Protein AF-A0ABC8RNM1-F1 (afdb_monomer_lite)

Structure (mmCIF, N/CA/C/O backbone):
data_AF-A0ABC8RNM1-F1
#
_entry.id   AF-A0ABC8RNM1-F1
#
loop_
_atom_site.group_PDB
_atom_site.id
_atom_site.type_symbol
_atom_site.label_atom_id
_atom_site.label_alt_id
_atom_site.label_comp_id
_atom_site.label_asym_id
_atom_site.label_entity_id
_atom_site.label_seq_id
_atom_site.pdbx_PDB_ins_code
_atom_site.Cartn_x
_atom_site.Cartn_y
_atom_site.Cartn_z
_atom_site.occupancy
_atom_site.B_iso_or_equiv
_atom_site.auth_seq_id
_atom_site.auth_comp_id
_atom_site.auth_asym_id
_atom_site.auth_atom_id
_atom_site.pdbx_PDB_model_num
ATOM 1 N N . MET A 1 1 ? -3.253 10.719 -16.626 1.00 86.12 1 MET A N 1
ATOM 2 C CA . MET A 1 1 ? -3.575 9.474 -17.364 1.00 86.12 1 MET A CA 1
ATOM 3 C C . MET A 1 1 ? -3.184 8.167 -16.646 1.00 86.12 1 MET A C 1
ATOM 5 O O . MET A 1 1 ? -3.609 7.117 -17.105 1.00 86.12 1 MET A O 1
ATOM 9 N N . ALA A 1 2 ? -2.456 8.175 -15.516 1.00 91.56 2 ALA A N 1
ATOM 10 C CA . ALA A 1 2 ? -2.060 6.941 -14.808 1.00 91.56 2 ALA A CA 1
ATOM 11 C C . ALA A 1 2 ? -3.190 6.271 -13.995 1.00 91.56 2 ALA A C 1
ATOM 13 O O . ALA A 1 2 ? -3.348 5.057 -14.052 1.00 91.56 2 ALA A O 1
ATOM 14 N N . CYS A 1 3 ? -4.014 7.055 -13.288 1.00 94.94 3 CYS A N 1
ATOM 15 C CA . CYS A 1 3 ? -5.125 6.539 -12.474 1.00 94.94 3 CYS A CA 1
ATOM 16 C C . CYS A 1 3 ? -6.046 5.544 -13.222 1.00 94.94 3 CYS A C 1
ATOM 18 O O . CYS A 1 3 ? -6.176 4.418 -12.745 1.00 94.94 3 CYS A O 1
ATOM 20 N N . PRO A 1 4 ? -6.600 5.858 -14.416 1.00 97.00 4 PRO A N 1
ATOM 21 C CA . PRO A 1 4 ? -7.469 4.913 -15.124 1.00 97.00 4 PRO A CA 1
ATOM 22 C C . PRO A 1 4 ? -6.753 3.634 -15.587 1.00 97.00 4 PRO A C 1
ATOM 24 O O . PRO A 1 4 ? -7.393 2.588 -15.664 1.00 97.00 4 PRO A O 1
ATOM 27 N N . HIS A 1 5 ? -5.437 3.674 -15.843 1.00 95.88 5 HIS A N 1
ATOM 28 C CA . HIS A 1 5 ? -4.665 2.463 -16.153 1.00 95.88 5 HIS A CA 1
ATOM 29 C C . HIS A 1 5 ? -4.607 1.532 -14.940 1.00 95.88 5 HIS A C 1
ATOM 31 O O . HIS A 1 5 ? -4.911 0.346 -15.055 1.00 95.88 5 HIS A O 1
ATOM 37 N N . ILE A 1 6 ? -4.287 2.077 -13.763 1.00 96.81 6 ILE A N 1
ATOM 38 C CA . ILE A 1 6 ? -4.266 1.301 -12.519 1.00 96.81 6 ILE A CA 1
ATOM 39 C C . ILE A 1 6 ? -5.663 0.770 -12.190 1.00 96.81 6 ILE A C 1
ATOM 41 O O . ILE A 1 6 ? -5.790 -0.396 -11.832 1.00 96.81 6 ILE A O 1
ATOM 45 N N . SER A 1 7 ? -6.723 1.564 -12.378 1.00 97.12 7 SER A N 1
ATOM 46 C CA . SER A 1 7 ? -8.100 1.093 -12.177 1.00 97.12 7 SER A CA 1
ATOM 47 C C . SER A 1 7 ? -8.458 -0.090 -13.084 1.00 97.12 7 SER A C 1
ATOM 49 O O . SER A 1 7 ? -9.073 -1.043 -12.612 1.00 97.12 7 SER A O 1
ATOM 51 N N . GLY A 1 8 ? -8.039 -0.069 -14.354 1.00 97.00 8 GLY A N 1
ATOM 52 C CA . GLY A 1 8 ? -8.238 -1.195 -15.273 1.00 97.00 8 GLY A CA 1
ATOM 53 C C . GLY A 1 8 ? -7.498 -2.460 -14.829 1.00 97.00 8 GLY A C 1
ATOM 54 O O . GLY A 1 8 ? -8.077 -3.545 -14.823 1.00 97.00 8 GLY A O 1
ATOM 55 N N . ILE A 1 9 ? -6.247 -2.320 -14.383 1.00 97.06 9 ILE A N 1
ATOM 56 C CA . ILE A 1 9 ? -5.452 -3.446 -13.867 1.00 97.06 9 ILE A CA 1
ATOM 57 C C . ILE A 1 9 ? -6.082 -4.014 -12.588 1.00 97.06 9 ILE A C 1
ATOM 59 O O . ILE A 1 9 ? -6.217 -5.227 -12.458 1.00 97.06 9 ILE A O 1
ATOM 63 N N . VAL A 1 10 ? -6.521 -3.155 -11.664 1.00 97.38 10 VAL A N 1
ATOM 64 C CA . VAL A 1 10 ? -7.214 -3.566 -10.431 1.00 97.38 10 VAL A CA 1
ATOM 65 C C . VAL A 1 10 ? -8.489 -4.344 -10.752 1.00 97.38 10 VAL A C 1
ATOM 67 O O . VAL A 1 10 ? -8.737 -5.380 -10.137 1.00 97.38 10 VAL A O 1
ATOM 70 N N . ALA A 1 11 ? -9.282 -3.881 -11.722 1.00 97.50 11 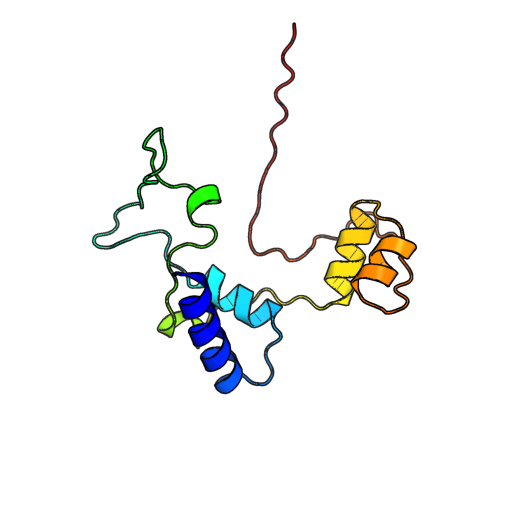ALA A N 1
ATOM 71 C CA . ALA A 1 11 ? -10.490 -4.582 -12.147 1.00 97.50 11 ALA A CA 1
ATOM 72 C C . ALA A 1 11 ? -10.171 -5.987 -12.688 1.00 97.50 11 ALA A C 1
ATOM 74 O O . ALA A 1 11 ? -10.849 -6.949 -12.328 1.00 97.50 11 ALA A O 1
ATOM 75 N N . LEU A 1 12 ? -9.106 -6.122 -13.485 1.00 96.88 12 LEU A N 1
ATOM 76 C CA . LEU A 1 12 ? -8.658 -7.415 -14.002 1.00 96.88 12 LEU A CA 1
ATOM 77 C C . LEU A 1 12 ? -8.164 -8.344 -12.883 1.00 96.88 12 LEU A C 1
ATOM 79 O O . LEU A 1 12 ? -8.575 -9.500 -12.819 1.00 96.88 12 LEU A O 1
ATOM 83 N N . LEU A 1 13 ? -7.335 -7.838 -11.966 1.00 96.75 13 LEU A N 1
ATOM 84 C CA . LEU A 1 13 ? -6.849 -8.617 -10.824 1.00 96.75 13 LEU A CA 1
ATOM 85 C C . LEU A 1 13 ? -7.999 -9.085 -9.931 1.00 96.75 13 LEU A C 1
ATOM 87 O O . LEU A 1 13 ? -7.996 -10.230 -9.492 1.00 96.75 13 LEU A O 1
ATOM 91 N N . LYS A 1 14 ? -9.016 -8.245 -9.709 1.00 97.25 14 LYS A N 1
ATOM 92 C CA . LYS A 1 14 ? -10.207 -8.627 -8.940 1.00 97.25 14 LYS A CA 1
ATOM 93 C C . LYS A 1 14 ? -11.050 -9.690 -9.650 1.00 97.25 14 LYS A C 1
ATOM 95 O O . LYS A 1 14 ? -11.663 -10.511 -8.974 1.00 97.25 14 LYS A O 1
ATOM 100 N N . ALA A 1 15 ? -11.078 -9.692 -10.984 1.00 96.94 15 ALA A N 1
ATOM 101 C CA . ALA A 1 15 ? -11.750 -10.732 -11.760 1.00 96.94 15 ALA A CA 1
ATOM 102 C C . ALA A 1 15 ? -11.015 -12.083 -11.678 1.00 96.94 15 ALA A C 1
ATOM 104 O O . ALA A 1 15 ? -11.665 -13.120 -11.583 1.00 96.94 15 ALA A O 1
ATOM 105 N N . ILE A 1 16 ? -9.677 -12.068 -11.677 1.00 96.50 16 ILE A N 1
ATOM 106 C CA . ILE A 1 16 ? -8.842 -13.276 -11.555 1.00 96.50 16 ILE A CA 1
ATOM 107 C C . ILE A 1 16 ? -8.828 -13.805 -10.112 1.00 96.50 16 ILE A C 1
ATOM 109 O O . ILE A 1 16 ? -8.906 -15.013 -9.902 1.00 96.50 16 ILE A O 1
ATOM 113 N N . HIS A 1 17 ? -8.795 -12.909 -9.119 1.00 95.69 17 HIS A N 1
ATOM 114 C CA . HIS A 1 17 ? -8.786 -13.231 -7.688 1.00 95.69 17 HIS A CA 1
ATOM 115 C C . HIS A 1 17 ? -9.995 -12.631 -6.953 1.00 95.69 17 HIS A C 1
ATOM 117 O O . HIS A 1 17 ? -9.854 -11.663 -6.195 1.00 95.69 17 HIS A O 1
ATOM 123 N N . PRO A 1 18 ? -11.207 -13.204 -7.104 1.00 96.00 18 PRO A N 1
ATOM 124 C CA . PRO A 1 18 ? -12.420 -12.652 -6.497 1.00 96.00 18 PRO A CA 1
ATOM 125 C C . PRO A 1 18 ? -12.356 -12.555 -4.969 1.00 96.00 18 PRO A C 1
ATOM 127 O O . PRO A 1 18 ? -12.941 -11.640 -4.386 1.00 96.00 18 PRO A O 1
ATOM 130 N N . GLY A 1 19 ? -11.622 -13.464 -4.321 1.00 94.69 19 GLY A N 1
ATOM 131 C CA . GLY A 1 19 ? -11.479 -13.525 -2.865 1.00 94.69 19 GLY A CA 1
ATOM 132 C C . GLY A 1 19 ? -10.514 -12.501 -2.261 1.00 94.69 19 GLY A C 1
ATOM 133 O O . GLY A 1 19 ? -10.545 -12.302 -1.052 1.00 94.69 19 GLY A O 1
ATOM 134 N N . TRP A 1 20 ? -9.674 -11.831 -3.059 1.00 94.62 20 TRP A N 1
ATOM 135 C CA . TRP A 1 20 ? -8.711 -10.867 -2.518 1.00 94.62 20 TRP A CA 1
ATOM 136 C C . TRP A 1 20 ? -9.396 -9.604 -2.003 1.00 94.62 20 TRP A C 1
ATOM 138 O O . TRP A 1 20 ? -10.284 -9.045 -2.658 1.00 94.62 20 TRP A O 1
ATOM 148 N N . SER A 1 21 ? -8.950 -9.109 -0.851 1.00 93.94 21 SER A N 1
ATOM 149 C CA . SER A 1 21 ? -9.334 -7.784 -0.372 1.00 93.94 21 SER A CA 1
ATOM 150 C C . SER A 1 21 ? -8.761 -6.685 -1.293 1.00 93.94 21 SER A C 1
ATOM 152 O O . SER A 1 21 ? -7.863 -6.915 -2.110 1.00 93.94 21 SER A O 1
ATOM 154 N N . LEU A 1 22 ? -9.259 -5.452 -1.162 1.00 92.38 22 LEU A N 1
ATOM 155 C CA . LEU A 1 22 ? -8.672 -4.309 -1.873 1.00 92.38 22 LEU A CA 1
ATOM 156 C C . LEU A 1 22 ? -7.236 -4.020 -1.405 1.00 92.38 22 LEU A C 1
ATOM 158 O O . LEU A 1 22 ? -6.395 -3.625 -2.214 1.00 92.38 22 LEU A O 1
ATOM 162 N N . SER A 1 23 ? -6.948 -4.252 -0.122 1.00 92.50 23 SER A N 1
ATOM 163 C CA . SER A 1 23 ? -5.609 -4.125 0.458 1.00 92.50 23 SER A CA 1
ATOM 164 C C . SER A 1 23 ? -4.657 -5.163 -0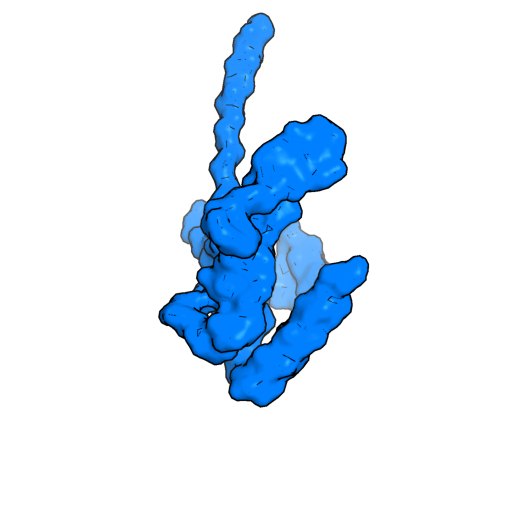.133 1.00 92.50 23 SER A C 1
ATOM 166 O O . SER A 1 23 ? -3.538 -4.815 -0.503 1.00 92.50 23 SER A O 1
ATOM 168 N N . ALA A 1 24 ? -5.129 -6.397 -0.333 1.00 93.75 24 ALA A N 1
ATOM 169 C CA . ALA A 1 24 ? -4.368 -7.466 -0.965 1.00 93.75 24 ALA A CA 1
ATOM 170 C C . ALA A 1 24 ? -4.004 -7.139 -2.422 1.00 93.75 24 ALA A C 1
ATOM 172 O O . ALA A 1 24 ? -2.847 -7.267 -2.816 1.00 93.75 24 ALA A O 1
ATOM 173 N N . ILE A 1 25 ? -4.957 -6.628 -3.212 1.00 95.44 25 ILE A N 1
ATOM 174 C CA . ILE A 1 25 ? -4.685 -6.197 -4.595 1.00 95.44 25 ILE A CA 1
ATOM 175 C C . ILE A 1 25 ? -3.686 -5.038 -4.617 1.00 95.44 25 ILE A C 1
ATOM 177 O O . ILE A 1 25 ? -2.740 -5.046 -5.404 1.00 95.44 25 ILE A O 1
ATOM 181 N N . LYS A 1 26 ? -3.867 -4.044 -3.737 1.00 93.69 26 LYS A N 1
ATOM 182 C CA . LYS A 1 26 ? -2.914 -2.937 -3.597 1.00 93.69 26 LYS A CA 1
ATOM 183 C C . LYS A 1 26 ? -1.521 -3.457 -3.246 1.00 93.69 26 LYS A C 1
ATOM 185 O O . LYS A 1 26 ? -0.545 -2.989 -3.822 1.00 93.69 26 LYS A O 1
ATOM 190 N N . SER A 1 27 ? -1.433 -4.413 -2.326 1.00 94.19 27 SER A N 1
ATOM 191 C CA . SER A 1 27 ? -0.172 -5.042 -1.956 1.00 94.19 27 SER A CA 1
ATOM 192 C C . SER A 1 27 ? 0.485 -5.716 -3.142 1.00 94.19 27 SER A C 1
ATOM 194 O O . SER A 1 27 ? 1.646 -5.425 -3.392 1.00 94.19 27 SER A O 1
ATOM 196 N N . ALA A 1 28 ? -0.239 -6.569 -3.868 1.00 95.19 28 ALA A N 1
ATOM 197 C CA . ALA A 1 28 ? 0.296 -7.272 -5.027 1.00 95.19 28 ALA A CA 1
ATOM 198 C C . ALA A 1 28 ? 0.883 -6.283 -6.043 1.00 95.19 28 ALA A C 1
ATOM 200 O O . ALA A 1 28 ? 2.017 -6.438 -6.471 1.00 95.19 28 ALA A O 1
ATOM 201 N N . LEU A 1 29 ? 0.154 -5.205 -6.349 1.00 94.94 29 LEU A N 1
ATOM 202 C CA . LEU A 1 29 ? 0.615 -4.172 -7.277 1.00 94.94 29 LEU A CA 1
ATOM 203 C C . LEU A 1 29 ? 1.885 -3.453 -6.812 1.00 94.94 29 LEU A C 1
ATOM 205 O O . LEU A 1 29 ? 2.720 -3.111 -7.642 1.00 94.94 29 LEU A O 1
ATOM 209 N N . VAL A 1 30 ? 2.014 -3.180 -5.512 1.00 93.31 30 VAL A N 1
ATOM 210 C CA . VAL A 1 30 ? 3.155 -2.440 -4.954 1.00 93.31 30 VAL A CA 1
ATOM 211 C C . VAL A 1 30 ? 4.381 -3.337 -4.789 1.00 93.31 30 VAL A C 1
ATOM 213 O O . VAL A 1 30 ? 5.482 -2.892 -5.092 1.00 93.31 30 VAL A O 1
ATOM 216 N N . THR A 1 31 ? 4.2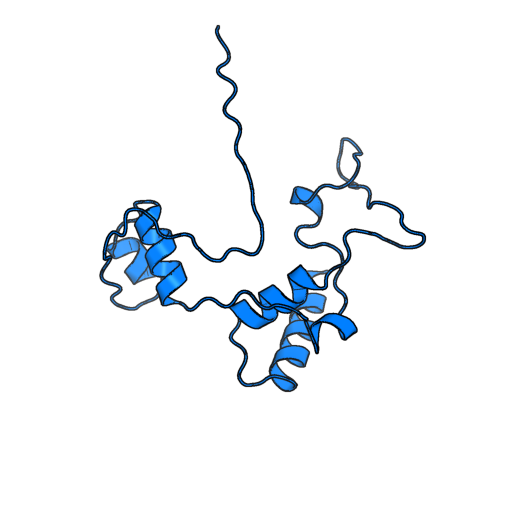21 -4.585 -4.339 1.00 92.31 31 THR A N 1
ATOM 217 C CA . THR A 1 31 ? 5.351 -5.501 -4.102 1.00 92.31 31 THR A CA 1
ATOM 218 C C . THR A 1 31 ? 5.939 -6.058 -5.392 1.00 92.31 31 THR A C 1
ATOM 220 O O . THR A 1 31 ? 7.125 -6.380 -5.424 1.00 92.31 31 THR A O 1
ATOM 223 N N . THR A 1 32 ? 5.149 -6.138 -6.468 1.00 93.31 32 THR A N 1
ATOM 224 C CA . THR A 1 32 ? 5.631 -6.585 -7.783 1.00 93.31 32 THR A CA 1
ATOM 225 C C . THR A 1 32 ? 6.030 -5.443 -8.713 1.00 93.31 32 THR A C 1
ATOM 227 O O . THR A 1 32 ? 6.508 -5.703 -9.820 1.00 93.31 32 THR A O 1
ATOM 230 N N . ALA A 1 33 ? 5.834 -4.189 -8.299 1.00 91.81 33 ALA A N 1
ATOM 231 C CA . ALA A 1 33 ? 6.246 -3.029 -9.075 1.00 91.81 33 ALA A CA 1
ATOM 232 C C . ALA A 1 33 ? 7.777 -2.932 -9.181 1.00 91.81 33 ALA A C 1
ATOM 234 O O . ALA A 1 33 ? 8.530 -3.319 -8.287 1.00 91.81 33 ALA A O 1
ATOM 235 N N . SER A 1 34 ? 8.250 -2.394 -10.303 1.00 88.31 34 SER A N 1
ATOM 236 C CA . SER A 1 34 ? 9.672 -2.193 -10.565 1.00 88.31 34 SER A CA 1
ATOM 237 C C . SER A 1 34 ? 10.083 -0.761 -10.247 1.00 88.31 34 SER A C 1
ATOM 239 O O . SER A 1 34 ? 9.590 0.188 -10.857 1.00 88.31 34 SER A O 1
ATOM 241 N N . ALA A 1 35 ? 11.065 -0.591 -9.363 1.00 81.38 35 ALA A N 1
ATOM 242 C CA . ALA A 1 35 ? 11.724 0.699 -9.146 1.00 81.38 35 ALA A CA 1
ATOM 243 C C . ALA A 1 35 ? 12.678 1.090 -10.297 1.00 81.38 35 ALA A C 1
ATOM 245 O O . ALA A 1 35 ? 13.237 2.189 -10.301 1.00 81.38 35 ALA A O 1
ATOM 246 N N . LYS A 1 36 ? 12.894 0.188 -11.264 1.00 78.50 36 LYS A N 1
ATOM 247 C CA . LYS A 1 36 ? 13.825 0.373 -12.380 1.00 78.50 36 LYS A CA 1
ATOM 248 C C . LYS A 1 36 ? 13.100 0.386 -13.717 1.00 78.50 36 LYS A C 1
ATOM 250 O O . LYS A 1 36 ? 12.135 -0.353 -13.925 1.00 78.50 36 LYS A O 1
ATOM 255 N N . TYR A 1 37 ? 13.605 1.216 -14.618 1.00 66.56 37 TYR A N 1
ATOM 256 C CA . TYR A 1 37 ? 13.083 1.416 -15.960 1.00 66.56 37 TYR A CA 1
ATOM 257 C C . TYR A 1 37 ? 14.140 1.021 -17.001 1.00 66.56 37 TYR A C 1
ATOM 259 O O . TYR A 1 37 ? 15.289 1.452 -16.913 1.00 66.56 37 TYR A O 1
ATOM 267 N N . GLY A 1 38 ? 13.771 0.207 -17.997 1.00 65.19 38 GLY A N 1
ATOM 268 C CA . GLY A 1 38 ? 14.703 -0.237 -19.046 1.00 65.19 38 GLY A CA 1
ATOM 269 C C . GLY A 1 38 ? 15.934 -0.965 -18.487 1.00 65.19 38 GLY A C 1
ATOM 270 O O . GLY A 1 38 ? 15.809 -1.638 -17.472 1.00 65.19 38 GLY A O 1
ATOM 271 N N . TYR A 1 39 ? 17.096 -0.833 -19.146 1.00 69.44 39 TYR A N 1
ATOM 272 C CA . TYR A 1 39 ? 18.421 -1.400 -18.805 1.00 69.44 39 TYR A CA 1
ATOM 273 C C . TYR A 1 39 ? 18.930 -1.047 -17.385 1.00 69.44 39 TYR A C 1
ATOM 275 O O . TYR A 1 39 ? 19.972 -0.417 -17.223 1.00 69.44 39 TYR A O 1
ATOM 283 N N . ASP A 1 40 ? 18.191 -1.434 -16.350 1.00 68.94 40 ASP A N 1
ATOM 284 C CA . ASP A 1 40 ? 18.500 -1.225 -14.937 1.00 68.94 40 ASP A CA 1
ATOM 285 C C . ASP A 1 40 ? 18.616 0.255 -14.510 1.00 68.94 40 ASP A C 1
ATOM 287 O O . ASP A 1 40 ? 19.185 0.574 -13.464 1.00 68.94 40 ASP A O 1
ATOM 291 N N . GLN A 1 41 ? 18.061 1.184 -15.298 1.00 75.94 41 GLN A N 1
ATOM 292 C CA . GLN A 1 41 ? 18.179 2.614 -15.026 1.00 75.94 41 GLN A CA 1
ATOM 293 C C . GLN A 1 41 ? 17.182 3.053 -13.952 1.00 75.94 41 GLN A C 1
ATOM 295 O O . GLN A 1 41 ? 16.034 2.606 -13.893 1.00 75.94 41 GLN A O 1
ATOM 300 N N . CYS A 1 42 ? 17.633 3.952 -13.080 1.00 78.25 42 CYS A N 1
ATOM 301 C CA . CYS A 1 42 ? 16.757 4.583 -12.102 1.00 78.25 42 CYS A CA 1
ATOM 302 C C . CYS A 1 42 ? 15.892 5.636 -12.794 1.00 78.25 42 CYS A C 1
ATOM 304 O O . CYS A 1 42 ? 16.397 6.391 -13.622 1.00 78.25 42 CYS A O 1
ATOM 306 N N . ALA A 1 43 ? 14.617 5.713 -12.417 1.00 82.50 43 ALA A N 1
ATOM 307 C CA . ALA A 1 43 ? 13.741 6.772 -12.896 1.00 82.50 43 ALA A CA 1
ATOM 308 C C . ALA A 1 43 ? 14.265 8.160 -12.477 1.00 82.50 43 ALA A C 1
ATOM 310 O O . ALA A 1 43 ? 14.888 8.317 -11.421 1.00 82.50 43 ALA A O 1
ATOM 311 N N . THR A 1 44 ? 13.982 9.163 -13.301 1.00 86.38 44 THR A N 1
ATOM 312 C CA . THR A 1 44 ? 14.268 10.576 -13.030 1.00 86.38 44 THR A CA 1
ATOM 313 C C . THR A 1 44 ? 12.949 11.287 -12.769 1.00 86.38 44 THR A C 1
ATOM 315 O O . THR A 1 44 ? 11.951 11.019 -13.436 1.00 86.38 44 THR A O 1
ATOM 318 N N . ALA A 1 45 ? 12.923 12.164 -11.769 1.00 86.81 45 ALA A N 1
ATOM 319 C CA . ALA A 1 45 ? 11.787 13.034 -11.536 1.00 86.81 45 ALA A CA 1
ATOM 320 C C . ALA A 1 45 ? 11.885 14.233 -12.488 1.00 86.81 45 ALA A C 1
ATOM 322 O O . ALA A 1 45 ? 12.836 15.010 -12.415 1.00 86.81 45 ALA A O 1
ATOM 323 N N . GLU A 1 46 ? 10.874 14.395 -13.340 1.00 85.75 46 GLU A N 1
ATOM 324 C CA . GLU A 1 46 ? 10.730 15.519 -14.286 1.00 85.75 46 GLU A CA 1
ATOM 325 C C . GLU A 1 46 ? 10.302 16.835 -13.596 1.00 85.75 46 GLU A C 1
ATOM 327 O O . GLU A 1 46 ? 9.986 17.831 -14.244 1.00 85.75 46 GLU A O 1
ATOM 332 N N . GLY A 1 47 ? 10.233 16.845 -12.260 1.00 79.75 47 GLY A N 1
ATOM 333 C CA . GLY A 1 47 ? 9.971 18.049 -11.477 1.00 79.75 47 GLY A CA 1
ATOM 334 C C . GLY A 1 47 ? 11.179 18.990 -11.444 1.00 79.75 47 GLY A C 1
ATOM 335 O O . GLY A 1 47 ? 12.305 18.593 -11.724 1.00 79.75 47 GLY A O 1
ATOM 336 N N . ALA A 1 48 ? 10.954 20.246 -11.053 1.00 81.44 48 ALA A N 1
ATOM 337 C CA . ALA A 1 48 ? 12.031 21.194 -10.780 1.00 81.44 48 ALA A CA 1
ATOM 338 C C . ALA A 1 48 ? 12.340 21.217 -9.268 1.00 81.44 48 ALA A C 1
ATOM 340 O O . ALA A 1 48 ? 11.434 21.508 -8.484 1.00 81.44 48 ALA A O 1
ATOM 341 N N . PRO A 1 49 ? 13.587 20.967 -8.828 1.00 84.50 49 PRO A N 1
ATOM 342 C CA . PRO A 1 49 ? 14.765 20.606 -9.620 1.00 84.50 49 PRO A CA 1
ATOM 343 C C . PRO A 1 49 ? 14.731 19.149 -10.101 1.00 84.50 49 PRO A C 1
ATOM 345 O O . PRO A 1 49 ? 14.243 18.270 -9.388 1.00 84.50 49 PRO A O 1
ATOM 348 N N . HIS A 1 50 ? 15.326 18.894 -11.271 1.00 83.94 50 HIS A N 1
ATOM 349 C CA . HIS A 1 50 ? 15.514 17.530 -11.759 1.00 83.94 50 HIS A CA 1
ATOM 350 C C . HIS A 1 50 ? 16.344 16.747 -10.745 1.00 83.94 50 HIS A C 1
ATOM 352 O O . HIS A 1 50 ? 17.457 17.145 -10.386 1.00 83.94 50 HIS A O 1
ATOM 358 N N . LYS A 1 51 ? 15.797 15.624 -10.285 1.00 89.00 51 LYS A N 1
ATOM 359 C CA . LYS A 1 51 ? 16.457 14.731 -9.335 1.00 89.00 51 LYS A CA 1
ATOM 360 C C . LYS A 1 51 ? 16.265 13.285 -9.745 1.00 89.00 51 LYS A C 1
ATOM 362 O O . LYS A 1 51 ? 15.329 12.942 -10.465 1.00 89.00 51 LYS A O 1
ATOM 367 N N . LYS A 1 52 ? 17.139 12.418 -9.241 1.00 88.62 52 LYS A N 1
ATOM 368 C CA 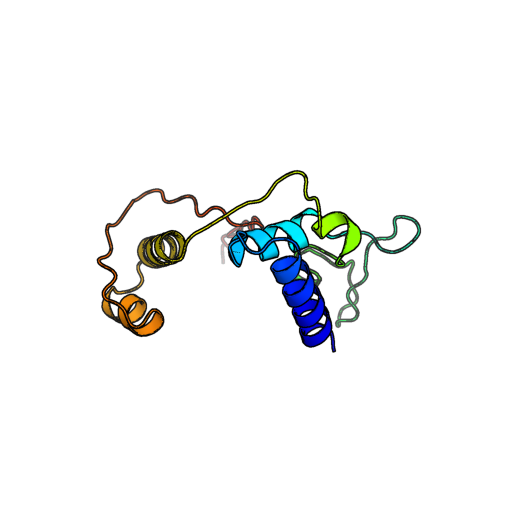. LYS A 1 52 ? 16.878 10.979 -9.253 1.00 88.62 52 LYS A CA 1
ATOM 369 C C . LYS A 1 52 ? 15.560 10.735 -8.520 1.00 88.62 52 LYS A C 1
ATOM 371 O O . LYS A 1 52 ? 15.399 11.232 -7.406 1.00 88.62 52 LYS A O 1
ATOM 376 N N . ALA A 1 53 ? 14.649 10.001 -9.150 1.00 89.00 53 ALA A N 1
ATOM 377 C CA . ALA A 1 53 ? 13.359 9.740 -8.549 1.00 89.00 53 ALA A CA 1
ATOM 378 C C . ALA A 1 53 ? 13.535 8.883 -7.291 1.00 89.00 53 ALA A C 1
ATOM 380 O O . ALA A 1 53 ? 14.330 7.935 -7.262 1.00 89.00 53 ALA A O 1
ATOM 381 N N . ASP A 1 54 ? 12.796 9.228 -6.252 1.00 88.38 54 ASP A N 1
ATOM 382 C CA . ASP A 1 54 ? 12.749 8.524 -4.982 1.00 88.38 54 ASP A CA 1
ATOM 383 C C . ASP A 1 54 ? 11.332 7.964 -4.738 1.00 88.38 54 ASP A C 1
ATOM 385 O O . ASP A 1 54 ? 10.408 8.233 -5.514 1.00 88.38 54 ASP A O 1
ATOM 389 N N . PRO A 1 55 ? 11.123 7.150 -3.687 1.00 88.62 55 PRO A N 1
ATOM 390 C CA . PRO A 1 55 ? 9.804 6.593 -3.396 1.00 88.62 55 PRO A CA 1
ATOM 391 C C . PRO A 1 55 ? 8.707 7.637 -3.137 1.00 88.62 55 PRO A C 1
ATOM 393 O O . PRO A 1 55 ? 7.532 7.284 -3.195 1.00 88.62 55 PRO A O 1
ATOM 396 N N . PHE A 1 56 ? 9.035 8.908 -2.880 1.00 88.12 56 PHE A N 1
ATOM 397 C CA . PHE A 1 56 ? 8.022 9.965 -2.800 1.00 88.12 56 PHE A CA 1
ATOM 398 C C . PHE A 1 56 ? 7.543 10.415 -4.187 1.00 88.12 56 PHE A C 1
ATOM 400 O O . PHE A 1 56 ? 6.445 10.957 -4.293 1.00 88.12 56 PHE A O 1
ATOM 407 N N . ASP A 1 57 ? 8.314 10.144 -5.244 1.00 89.38 57 ASP A N 1
ATOM 408 C CA . ASP A 1 57 ? 7.932 10.435 -6.627 1.00 89.38 57 ASP A CA 1
ATOM 409 C C . ASP A 1 57 ? 7.138 9.282 -7.268 1.00 89.38 57 ASP A C 1
ATOM 411 O O . ASP A 1 57 ? 6.142 9.524 -7.949 1.00 89.38 57 ASP A O 1
ATOM 415 N N . TYR A 1 58 ? 7.568 8.025 -7.071 1.00 88.69 58 TYR A N 1
ATOM 416 C CA . TYR A 1 58 ? 6.977 6.851 -7.744 1.00 88.69 58 TYR A CA 1
ATOM 417 C C . TYR A 1 58 ? 6.294 5.835 -6.815 1.00 88.69 58 TYR A C 1
ATOM 419 O O . TYR A 1 58 ? 5.735 4.845 -7.295 1.00 88.69 58 TYR A O 1
ATOM 427 N N . GLY A 1 59 ? 6.332 6.028 -5.494 1.00 90.75 59 GLY A N 1
ATOM 428 C CA . GLY A 1 59 ? 5.764 5.083 -4.531 1.00 90.75 59 GLY A CA 1
ATOM 429 C C . GLY A 1 59 ? 6.419 3.702 -4.614 1.00 90.75 59 GLY A C 1
ATOM 430 O O . GLY A 1 59 ? 7.613 3.555 -4.369 1.00 90.75 59 GLY A O 1
ATOM 431 N N . GLY A 1 60 ? 5.621 2.688 -4.970 1.00 87.56 60 GLY A N 1
ATOM 432 C CA . GLY A 1 60 ? 6.082 1.306 -5.167 1.00 87.56 60 GLY A CA 1
ATOM 433 C C . GLY A 1 60 ? 6.873 1.072 -6.458 1.00 87.56 60 GLY A C 1
ATOM 434 O O . GLY A 1 60 ? 7.557 0.063 -6.577 1.00 87.56 60 GLY A O 1
ATOM 435 N N . GLY A 1 61 ? 6.805 2.000 -7.417 1.00 91.25 61 GLY A N 1
ATOM 436 C CA . GLY A 1 61 ? 7.477 1.898 -8.711 1.00 91.25 61 GLY A CA 1
ATOM 437 C C . GLY A 1 61 ? 6.504 1.741 -9.877 1.00 91.25 61 GLY A C 1
ATOM 438 O O . GLY A 1 61 ? 5.301 1.979 -9.763 1.00 91.25 61 GLY A O 1
ATOM 439 N N . HIS A 1 62 ? 7.039 1.353 -11.031 1.00 92.00 62 HIS A N 1
ATOM 440 C CA . HIS A 1 62 ? 6.261 1.104 -12.237 1.00 92.00 62 HIS A CA 1
ATOM 441 C C . HIS A 1 62 ? 5.526 -0.237 -12.146 1.00 92.00 62 HIS A C 1
ATOM 443 O O . HIS A 1 62 ? 6.124 -1.253 -11.794 1.00 92.00 62 HIS A O 1
ATOM 449 N N . VAL A 1 63 ? 4.236 -0.246 -12.479 1.00 93.62 63 VAL A N 1
ATOM 450 C CA . VAL A 1 63 ? 3.383 -1.435 -12.358 1.00 93.62 63 VAL A CA 1
ATOM 451 C C . VAL A 1 63 ? 3.819 -2.556 -13.311 1.00 93.62 63 VAL A C 1
ATOM 453 O O . VAL A 1 63 ? 4.081 -2.310 -14.485 1.00 93.62 63 VAL A O 1
ATOM 456 N N . ASP A 1 64 ? 3.836 -3.795 -12.814 1.00 93.75 64 ASP A N 1
ATOM 457 C CA . ASP A 1 64 ? 3.994 -5.019 -13.612 1.00 93.75 64 ASP A CA 1
ATOM 458 C C . ASP A 1 64 ? 2.746 -5.903 -13.417 1.00 93.75 64 ASP A C 1
ATOM 460 O O . ASP A 1 64 ? 2.657 -6.642 -12.430 1.00 93.75 64 ASP A O 1
ATOM 464 N N . PRO A 1 65 ? 1.744 -5.807 -14.316 1.00 93.38 65 PRO A N 1
ATOM 465 C CA . PRO A 1 65 ? 0.487 -6.539 -14.175 1.00 93.38 65 PRO A CA 1
ATOM 466 C C . PRO A 1 65 ? 0.668 -8.056 -14.199 1.00 93.38 65 PRO A C 1
ATOM 468 O O . PRO A 1 65 ? -0.058 -8.758 -13.505 1.00 93.38 65 PRO A O 1
ATOM 471 N N . ASN A 1 66 ? 1.633 -8.564 -14.972 1.00 94.38 66 ASN A N 1
ATOM 472 C CA . ASN A 1 66 ? 1.847 -10.002 -15.122 1.00 94.38 66 ASN A CA 1
ATOM 473 C C . ASN A 1 66 ? 2.387 -10.606 -13.826 1.00 94.38 66 ASN A C 1
ATOM 475 O O . ASN A 1 66 ? 1.907 -11.649 -13.388 1.00 94.38 66 ASN A O 1
ATOM 479 N N . LYS A 1 67 ? 3.337 -9.922 -13.176 1.00 93.88 67 LYS A N 1
ATOM 480 C CA . LYS A 1 67 ? 3.822 -10.344 -11.857 1.00 93.88 67 LYS A CA 1
ATOM 481 C C . LYS A 1 67 ? 2.764 -10.179 -10.769 1.00 93.88 67 LYS A C 1
ATOM 483 O O . LYS A 1 67 ? 2.662 -11.035 -9.899 1.00 93.88 67 LYS A O 1
ATOM 488 N N . ALA A 1 68 ? 1.936 -9.135 -10.840 1.00 95.12 68 ALA A N 1
ATOM 489 C CA . ALA A 1 68 ? 0.889 -8.883 -9.848 1.00 95.12 68 ALA A CA 1
ATOM 490 C C . ALA A 1 68 ? -0.209 -9.966 -9.807 1.00 95.12 68 ALA A C 1
ATOM 492 O O . ALA A 1 68 ? -0.950 -10.038 -8.828 1.00 95.12 68 ALA A O 1
ATOM 493 N N . ILE A 1 69 ? -0.330 -10.809 -10.843 1.00 95.38 69 ILE A N 1
ATOM 494 C CA . ILE A 1 69 ? -1.275 -11.937 -10.854 1.00 95.38 69 ILE A CA 1
ATOM 495 C C . ILE A 1 69 ? -0.857 -13.017 -9.848 1.00 95.38 69 ILE A C 1
ATOM 497 O O . ILE A 1 69 ? -1.724 -13.595 -9.201 1.00 95.38 69 ILE A O 1
ATOM 501 N N . VAL A 1 70 ? 0.439 -13.297 -9.694 1.00 95.00 70 VAL A N 1
ATOM 502 C CA . VAL A 1 70 ? 0.949 -14.292 -8.734 1.00 95.00 70 VAL A CA 1
ATOM 503 C C . VAL A 1 70 ? 2.083 -13.655 -7.925 1.00 95.00 70 VAL A C 1
ATOM 505 O O . VAL A 1 70 ? 3.253 -13.879 -8.227 1.00 95.00 70 VAL A O 1
ATOM 508 N N . PRO A 1 71 ? 1.753 -12.810 -6.933 1.00 92.25 71 PRO A N 1
ATOM 509 C CA . PRO A 1 71 ? 2.747 -12.197 -6.065 1.00 92.25 71 PRO A CA 1
ATOM 510 C C . PRO A 1 71 ? 3.281 -13.225 -5.060 1.00 92.25 71 PRO A C 1
ATOM 512 O O . PRO A 1 71 ? 2.536 -14.079 -4.579 1.00 92.25 71 PRO A O 1
ATOM 515 N N . ASP A 1 72 ? 4.550 -13.093 -4.679 1.00 90.25 72 ASP A N 1
ATOM 516 C CA . ASP A 1 72 ? 5.160 -13.967 -3.668 1.00 90.25 72 ASP A CA 1
ATOM 517 C C . ASP A 1 72 ? 4.633 -13.675 -2.251 1.00 90.25 72 ASP A C 1
ATOM 519 O O . ASP A 1 72 ? 4.466 -14.582 -1.437 1.00 90.25 72 ASP A O 1
ATOM 523 N N . LEU A 1 73 ? 4.371 -12.395 -1.949 1.00 89.81 73 LEU A N 1
ATOM 524 C CA . LEU A 1 73 ? 3.913 -11.930 -0.640 1.00 89.81 73 LEU A CA 1
ATOM 525 C C . LEU A 1 73 ? 2.853 -10.833 -0.779 1.00 89.81 73 LEU A C 1
ATOM 527 O O . LEU A 1 73 ? 3.006 -9.884 -1.556 1.00 89.81 73 LEU A O 1
ATOM 531 N N . ILE A 1 74 ? 1.803 -10.951 0.036 1.00 91.12 74 ILE A N 1
ATOM 532 C CA . ILE A 1 74 ? 0.707 -9.989 0.138 1.00 91.12 74 ILE A CA 1
ATOM 533 C C . ILE A 1 74 ? 0.585 -9.511 1.591 1.00 91.12 74 ILE A C 1
ATOM 535 O O . ILE A 1 74 ? 0.457 -10.318 2.509 1.00 91.12 74 ILE A O 1
ATOM 539 N N . TYR A 1 75 ? 0.580 -8.194 1.786 1.00 88.94 75 TYR A N 1
ATOM 540 C CA . TYR A 1 75 ? 0.237 -7.522 3.036 1.00 88.94 75 TYR A CA 1
ATOM 541 C C . TYR A 1 75 ? -1.250 -7.173 3.014 1.00 88.94 75 TYR A C 1
ATOM 543 O O . TYR A 1 75 ? -1.659 -6.179 2.408 1.00 88.94 75 TYR A O 1
ATOM 551 N N . ASP A 1 76 ? -2.062 -8.020 3.638 1.00 90.12 76 ASP A N 1
ATOM 552 C CA . ASP A 1 76 ? -3.502 -7.803 3.730 1.00 90.12 76 ASP A CA 1
ATOM 553 C C . ASP A 1 76 ? -3.877 -7.022 5.002 1.00 90.12 76 ASP A C 1
ATOM 555 O O . ASP A 1 76 ? -3.225 -7.142 6.042 1.00 90.12 76 ASP A O 1
ATOM 559 N N . MET A 1 77 ? -4.923 -6.203 4.894 1.00 88.12 77 MET A N 1
ATOM 560 C CA . MET A 1 77 ? -5.504 -5.416 5.981 1.00 88.12 77 MET A CA 1
ATOM 561 C C . MET A 1 77 ? -7.003 -5.244 5.761 1.00 88.12 77 MET A C 1
ATOM 563 O O . MET A 1 77 ? -7.454 -4.908 4.658 1.00 88.12 77 MET A O 1
ATOM 567 N N . ASN A 1 78 ? -7.757 -5.381 6.842 1.00 86.50 78 ASN A N 1
ATOM 568 C CA . ASN A 1 78 ? -9.191 -5.164 6.877 1.00 86.50 78 ASN A CA 1
ATOM 569 C C . ASN A 1 78 ? -9.539 -3.712 7.219 1.00 86.50 78 ASN A C 1
ATOM 571 O O . ASN A 1 78 ? -8.712 -2.907 7.644 1.00 86.50 78 ASN A O 1
ATOM 575 N N . VAL A 1 79 ? -10.816 -3.371 7.049 1.00 85.06 79 VAL A N 1
ATOM 576 C CA . VAL A 1 79 ? -11.357 -2.046 7.397 1.00 85.06 79 VAL A CA 1
ATOM 577 C C . VAL A 1 79 ? -11.144 -1.728 8.883 1.00 85.06 79 VAL A C 1
ATOM 579 O O . VAL A 1 79 ? -10.837 -0.591 9.234 1.00 85.06 79 VAL A O 1
ATOM 582 N N . GLU A 1 80 ? -11.248 -2.740 9.742 1.00 84.31 80 GLU A N 1
ATOM 583 C CA . GLU A 1 80 ? -11.016 -2.631 11.185 1.00 84.31 80 GLU A CA 1
ATOM 584 C C . GLU A 1 80 ? -9.564 -2.256 11.510 1.00 84.31 80 GLU A C 1
ATOM 586 O O . GLU A 1 80 ? -9.337 -1.409 12.372 1.00 84.31 80 GLU A O 1
ATOM 591 N N . ASP A 1 81 ? -8.590 -2.791 10.767 1.00 85.50 81 ASP A N 1
ATOM 592 C CA . ASP A 1 81 ? -7.170 -2.460 10.945 1.00 85.50 81 ASP A CA 1
ATOM 593 C C . ASP A 1 81 ? -6.899 -0.985 10.626 1.00 85.50 81 ASP A C 1
ATOM 595 O O . ASP A 1 81 ? -6.132 -0.315 11.320 1.00 85.50 81 ASP A O 1
ATOM 599 N N . TYR A 1 82 ? -7.581 -0.437 9.615 1.00 85.75 82 TYR A N 1
ATOM 600 C CA . TYR A 1 82 ? -7.515 0.993 9.315 1.00 85.75 82 TYR A CA 1
ATOM 601 C C . TYR A 1 82 ? -8.173 1.852 10.403 1.00 85.75 82 TYR A C 1
ATOM 603 O O . TYR A 1 82 ? -7.643 2.910 10.743 1.00 85.75 82 TYR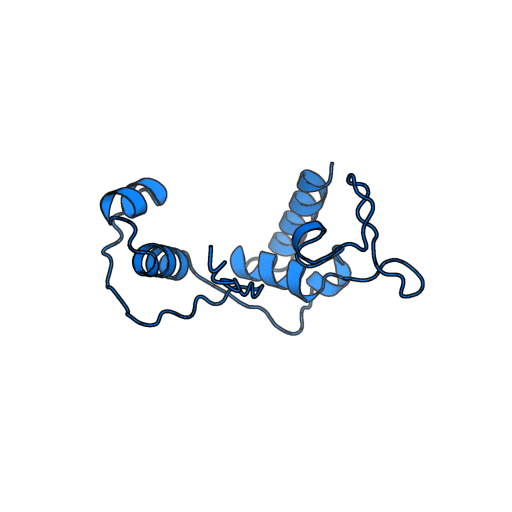 A O 1
ATOM 611 N N . ALA A 1 83 ? -9.290 1.407 10.984 1.00 86.12 83 ALA A N 1
ATOM 612 C CA . ALA A 1 83 ? -9.927 2.111 12.095 1.00 86.12 83 ALA A CA 1
ATOM 613 C C . ALA A 1 83 ? -9.039 2.108 13.353 1.00 86.12 83 ALA A C 1
ATOM 615 O O . ALA A 1 83 ? -8.883 3.148 13.997 1.00 86.12 83 ALA A O 1
ATOM 616 N N . LEU A 1 84 ? -8.392 0.979 13.664 1.00 84.88 84 LEU A N 1
ATOM 617 C CA . LEU A 1 84 ? -7.404 0.874 14.744 1.00 84.88 84 LEU A CA 1
ATOM 618 C C . LEU A 1 84 ? -6.177 1.753 14.481 1.00 84.88 84 LEU A C 1
ATOM 620 O O . LEU A 1 84 ? -5.699 2.424 15.397 1.00 84.88 84 LEU A O 1
ATOM 624 N N . PHE A 1 85 ? -5.707 1.825 13.234 1.00 85.88 85 PHE A N 1
ATOM 625 C CA . PHE A 1 85 ? -4.633 2.738 12.852 1.00 85.88 85 PHE A CA 1
ATOM 626 C C . PHE A 1 85 ? -5.013 4.207 13.099 1.00 85.88 85 PHE A C 1
ATOM 628 O O . PHE A 1 85 ? -4.260 4.931 13.752 1.00 85.88 85 PHE A O 1
ATOM 635 N N . LEU A 1 86 ? -6.198 4.647 12.661 1.00 87.31 86 LEU A N 1
ATOM 636 C CA . LEU A 1 86 ? -6.693 6.002 12.943 1.00 87.31 86 LEU A CA 1
ATOM 637 C C . LEU A 1 86 ? -6.828 6.257 14.452 1.00 87.31 86 LEU A C 1
ATOM 639 O O . LEU A 1 86 ? -6.434 7.318 14.933 1.00 87.31 86 LEU A O 1
ATOM 643 N N . CYS A 1 87 ? -7.310 5.274 15.214 1.00 87.12 87 CYS A N 1
ATOM 644 C CA . CYS A 1 87 ? -7.374 5.360 16.672 1.00 87.12 87 CYS A CA 1
ATOM 645 C C . CYS A 1 87 ? -5.986 5.548 17.306 1.00 87.12 87 CYS A C 1
ATOM 647 O O . CYS A 1 87 ? -5.853 6.309 18.265 1.00 87.12 87 CYS A O 1
ATOM 649 N N . SER A 1 88 ? -4.957 4.866 16.793 1.00 85.44 88 SER A N 1
ATOM 650 C CA . SER A 1 88 ? -3.584 4.966 17.310 1.00 85.44 88 SER A CA 1
ATOM 651 C C . SER A 1 88 ? -2.933 6.329 17.044 1.00 85.44 88 SER A C 1
ATOM 653 O O . SER A 1 88 ? -2.035 6.730 17.775 1.00 85.44 88 SER A O 1
ATOM 655 N N . MET A 1 89 ? -3.421 7.063 16.040 1.00 86.38 89 MET A N 1
ATOM 656 C CA . MET A 1 89 ? -3.032 8.447 15.749 1.00 86.38 89 MET A CA 1
ATOM 657 C C . MET A 1 89 ? -3.853 9.486 16.540 1.00 86.38 89 MET A C 1
ATOM 659 O O . MET A 1 89 ? -3.842 10.665 16.190 1.00 86.38 89 MET A O 1
ATOM 663 N N . ASP A 1 90 ? -4.595 9.059 17.569 1.00 87.06 90 ASP A N 1
ATOM 664 C CA . ASP A 1 90 ? -5.449 9.902 18.419 1.00 87.06 90 ASP A CA 1
ATOM 665 C C . ASP A 1 90 ? -6.584 10.643 17.671 1.00 87.06 90 ASP A C 1
ATOM 667 O O . ASP A 1 90 ? -7.066 11.687 18.121 1.00 87.06 90 ASP A O 1
ATOM 671 N N . TYR A 1 91 ? -7.083 10.090 16.556 1.00 88.19 91 TYR A N 1
ATOM 672 C CA . TYR A 1 91 ? -8.328 10.579 15.950 1.00 88.19 91 TYR A CA 1
ATOM 673 C C . TYR A 1 91 ? -9.544 10.271 16.837 1.00 88.19 91 TYR A C 1
ATOM 675 O O . TYR A 1 91 ? -9.617 9.239 17.503 1.00 88.19 91 TYR A O 1
ATOM 683 N N . ASN A 1 92 ? -10.533 11.169 16.817 1.00 87.62 92 ASN A N 1
ATOM 684 C CA . ASN A 1 92 ? -11.754 11.033 17.612 1.00 87.62 92 ASN A CA 1
ATOM 685 C C . ASN A 1 92 ? -12.688 9.947 17.041 1.00 87.62 92 ASN A C 1
ATOM 687 O O . ASN A 1 92 ? -12.880 9.864 15.826 1.00 87.62 92 ASN A O 1
ATOM 691 N N . GLU A 1 93 ? -13.339 9.178 17.916 1.00 87.31 93 GLU A N 1
ATOM 692 C CA . GLU A 1 93 ? -14.298 8.122 17.559 1.00 87.31 93 GLU A CA 1
ATOM 693 C C . GLU A 1 93 ? -15.426 8.626 16.660 1.00 87.31 93 GLU A C 1
ATOM 695 O O . GLU A 1 93 ? -15.859 7.927 15.745 1.00 87.31 93 GLU A O 1
ATOM 700 N N . THR A 1 94 ? -15.884 9.857 16.891 1.00 89.44 94 THR A N 1
ATOM 701 C CA . THR A 1 94 ? -16.929 10.494 16.083 1.00 89.44 94 THR A CA 1
ATOM 702 C C . THR A 1 94 ? -16.470 10.745 14.650 1.00 89.44 94 THR A C 1
ATOM 704 O O . THR A 1 94 ? -17.237 10.519 13.717 1.00 89.44 94 THR A O 1
ATOM 707 N N . ALA A 1 95 ? -15.213 11.154 14.455 1.00 90.00 95 ALA A N 1
ATOM 708 C CA . ALA A 1 95 ? -14.634 11.389 13.135 1.00 90.00 95 ALA A CA 1
ATOM 709 C C . ALA A 1 95 ? -14.420 10.073 12.375 1.00 90.00 95 ALA A C 1
ATOM 711 O O . ALA A 1 95 ? -14.738 9.984 11.190 1.00 90.00 95 ALA A O 1
ATOM 712 N N . ILE A 1 96 ? -13.939 9.039 13.070 1.00 88.44 96 ILE A N 1
ATOM 713 C CA . ILE A 1 96 ? -13.744 7.701 12.497 1.00 88.44 96 ILE A CA 1
ATOM 714 C C . ILE A 1 96 ? -15.103 7.088 12.126 1.00 88.44 96 ILE A C 1
ATOM 716 O O . ILE A 1 96 ? -15.292 6.637 10.996 1.00 88.44 96 ILE A O 1
ATOM 720 N N . SER A 1 97 ? -16.086 7.163 13.026 1.00 88.56 97 SER A N 1
ATOM 721 C CA . SER A 1 97 ? -17.436 6.645 12.772 1.00 88.56 97 SER A CA 1
ATOM 722 C C . SER A 1 97 ? -18.125 7.381 11.619 1.00 88.56 97 SER A C 1
ATOM 724 O O . SER A 1 97 ? -18.833 6.770 10.817 1.00 88.56 97 SER A O 1
ATOM 726 N N . TRP A 1 98 ? -17.894 8.692 11.493 1.00 91.25 98 TRP A N 1
ATOM 727 C CA . TRP A 1 98 ? -18.385 9.484 10.365 1.00 91.25 98 TRP A CA 1
ATOM 728 C C . TRP A 1 98 ? -17.753 9.051 9.034 1.00 91.25 98 TRP A C 1
ATOM 730 O O . TRP A 1 98 ? -18.469 8.894 8.045 1.00 91.25 98 TRP A O 1
ATOM 740 N N . LEU A 1 99 ? -16.439 8.799 9.014 1.00 90.56 99 LEU A N 1
ATOM 741 C CA . LEU A 1 99 ? -15.714 8.349 7.823 1.00 90.56 99 LEU A CA 1
ATOM 742 C C . LEU A 1 99 ? -16.214 6.984 7.325 1.00 90.56 99 LEU A C 1
ATOM 744 O O . LEU A 1 99 ? -16.477 6.823 6.134 1.00 90.56 99 LEU A O 1
ATOM 748 N N . TYR A 1 100 ? -16.372 6.015 8.232 1.00 87.94 100 TYR A N 1
ATOM 749 C CA . TYR A 1 100 ? -16.812 4.658 7.884 1.00 87.94 100 TYR A CA 1
ATOM 750 C C . TYR A 1 100 ? -18.332 4.500 7.783 1.00 87.94 100 TYR A C 1
ATOM 752 O O . TYR A 1 100 ? -18.802 3.455 7.337 1.00 87.94 100 TYR A O 1
ATOM 760 N N . ARG A 1 101 ? -19.108 5.521 8.177 1.00 86.56 101 ARG A N 1
ATOM 761 C CA . ARG A 1 101 ? -20.579 5.471 8.287 1.00 86.56 101 ARG A CA 1
ATOM 762 C C . ARG A 1 101 ? -21.079 4.288 9.131 1.00 86.56 101 ARG A C 1
ATOM 764 O O . ARG A 1 101 ? -22.165 3.765 8.893 1.00 86.56 101 ARG A O 1
ATOM 771 N N . ALA A 1 102 ? -20.285 3.875 10.112 1.00 83.25 102 ALA A N 1
ATOM 772 C CA . ALA A 1 102 ? -20.559 2.767 11.016 1.00 83.25 102 ALA A CA 1
ATOM 773 C C . ALA A 1 102 ? -20.011 3.110 12.404 1.00 83.25 102 ALA A C 1
ATOM 775 O O . ALA A 1 102 ? -19.041 3.856 12.517 1.00 83.25 102 ALA A O 1
ATOM 776 N N . GLN A 1 103 ? -20.622 2.578 13.464 1.00 77.31 103 GLN A N 1
ATOM 777 C CA . GLN A 1 103 ? -20.073 2.736 14.810 1.00 77.31 103 GLN A CA 1
ATOM 778 C C . GLN A 1 103 ? -18.797 1.903 14.940 1.00 77.31 103 GLN A C 1
ATOM 780 O O . GLN A 1 103 ? -18.847 0.676 14.899 1.00 77.31 103 GLN A O 1
ATOM 785 N N . THR A 1 104 ? -17.662 2.577 15.109 1.00 76.50 104 THR A N 1
ATOM 786 C CA . THR A 1 104 ? -16.351 1.944 15.286 1.00 76.50 104 THR A CA 1
ATOM 787 C C . THR A 1 104 ? -15.815 2.286 16.678 1.00 76.50 104 THR A C 1
ATOM 789 O O . THR A 1 104 ? -15.162 3.324 16.834 1.00 76.50 104 THR A O 1
ATOM 792 N N . PRO A 1 105 ? -16.117 1.473 17.710 1.00 75.25 105 PRO A N 1
ATOM 793 C CA . PRO A 1 105 ? -15.604 1.714 19.053 1.00 75.25 105 PRO A CA 1
ATOM 794 C C . PRO A 1 105 ? -14.079 1.609 19.043 1.00 75.25 105 PRO A C 1
ATOM 796 O O . PRO A 1 105 ? -13.513 0.609 18.597 1.00 75.25 105 PRO A O 1
ATOM 799 N N . CYS A 1 106 ? -13.401 2.651 19.518 1.00 75.81 106 CYS A N 1
ATOM 800 C CA . CYS A 1 106 ? -11.951 2.702 19.482 1.00 75.81 106 CYS A CA 1
ATOM 801 C C . CYS A 1 106 ? -11.368 2.030 20.719 1.00 75.81 106 CYS A C 1
ATOM 803 O O . CYS A 1 106 ? -11.373 2.568 21.826 1.00 75.81 106 CYS A O 1
ATOM 805 N N . ARG A 1 107 ? -10.793 0.843 20.531 1.00 72.06 107 ARG A N 1
ATOM 806 C CA . ARG A 1 107 ? -9.971 0.225 21.567 1.00 72.06 107 ARG A CA 1
ATOM 807 C C . ARG A 1 107 ? -8.534 0.693 21.386 1.00 72.06 107 ARG A C 1
ATOM 809 O O . ARG A 1 107 ? -7.818 0.139 20.557 1.00 72.06 107 ARG A O 1
ATOM 816 N N . LYS A 1 108 ? -8.108 1.694 22.166 1.00 62.56 108 LYS A N 1
ATOM 817 C CA . LYS A 1 108 ? -6.715 2.166 22.155 1.00 62.56 108 LYS A CA 1
ATOM 818 C C . LYS A 1 108 ? -5.765 0.993 22.414 1.00 62.56 108 LYS A C 1
ATOM 820 O O . LYS A 1 108 ? -5.701 0.461 23.522 1.00 62.56 108 LYS A O 1
ATOM 825 N N . GLN A 1 109 ? -5.041 0.590 21.377 1.00 62.66 109 GLN A N 1
ATOM 826 C CA . GLN A 1 109 ? -3.875 -0.274 21.482 1.00 62.66 109 GLN A CA 1
ATOM 827 C C . GLN A 1 109 ? -2.641 0.611 21.361 1.00 62.66 109 GLN A C 1
ATOM 829 O O . GLN A 1 109 ? -2.463 1.297 20.360 1.00 62.66 109 GLN A O 1
ATOM 834 N N . ASN A 1 110 ? -1.781 0.582 22.378 1.00 57.28 110 ASN A N 1
ATOM 835 C CA . ASN A 1 110 ? -0.596 1.442 22.429 1.00 57.28 110 ASN A CA 1
ATOM 836 C C . ASN A 1 110 ? 0.450 1.100 21.351 1.00 57.28 110 ASN A C 1
ATOM 838 O O . ASN A 1 110 ? 1.327 1.914 21.103 1.00 57.28 110 ASN A O 1
ATOM 842 N N . ASN A 1 111 ? 0.351 -0.070 20.707 1.00 58.22 111 ASN A N 1
ATOM 843 C CA . ASN A 1 111 ? 1.310 -0.576 19.725 1.00 58.22 111 ASN A CA 1
ATOM 844 C C . ASN A 1 111 ? 0.578 -1.314 18.591 1.00 58.22 111 ASN A C 1
ATOM 846 O O . ASN A 1 111 ? 0.617 -2.542 18.547 1.00 58.22 111 ASN A O 1
ATOM 850 N N . PHE A 1 112 ? -0.107 -0.599 17.695 1.00 62.84 112 PHE A N 1
ATOM 851 C CA . PHE A 1 112 ? -0.650 -1.212 16.478 1.00 62.84 112 PHE A CA 1
ATOM 852 C C . PHE A 1 112 ? 0.343 -1.025 15.319 1.00 62.84 112 PHE A C 1
ATOM 854 O O . PHE A 1 112 ? 0.376 0.056 14.723 1.00 62.84 112 PHE A O 1
ATOM 861 N N . PRO A 1 113 ? 1.192 -2.021 14.991 1.00 60.97 113 PRO A N 1
ATOM 862 C CA . PRO A 1 113 ? 1.956 -1.976 13.757 1.00 60.97 113 PRO A CA 1
ATOM 863 C C . PRO A 1 113 ? 0.974 -2.194 12.606 1.00 60.97 113 PRO A C 1
ATOM 865 O O . PRO A 1 113 ? 0.611 -3.321 12.284 1.00 60.97 113 PRO A O 1
ATOM 868 N N . ALA A 1 114 ? 0.499 -1.109 12.001 1.00 67.00 114 ALA A N 1
ATOM 869 C CA . ALA A 1 114 ? -0.274 -1.224 10.778 1.00 67.00 114 ALA A CA 1
ATOM 870 C C . ALA A 1 114 ? 0.604 -1.878 9.696 1.00 67.00 114 ALA A C 1
ATOM 872 O O . ALA A 1 114 ? 1.742 -1.451 9.479 1.00 67.00 114 ALA A O 1
ATOM 873 N N . ASN A 1 115 ? 0.077 -2.906 9.022 1.00 75.81 115 ASN A N 1
ATOM 874 C CA . ASN A 1 115 ? 0.763 -3.665 7.969 1.00 75.81 115 ASN A CA 1
ATOM 875 C C . ASN A 1 115 ? 0.843 -2.854 6.664 1.00 75.81 115 ASN A C 1
ATOM 877 O O . ASN A 1 115 ? 0.350 -3.257 5.609 1.00 75.81 115 ASN A O 1
ATOM 881 N N . PHE A 1 116 ? 1.437 -1.664 6.736 1.00 76.81 116 PHE A N 1
ATOM 882 C CA . PHE A 1 116 ? 1.656 -0.817 5.578 1.00 76.81 116 PHE A CA 1
ATOM 883 C C . PHE A 1 116 ? 2.777 -1.357 4.693 1.00 76.81 116 PHE A C 1
ATOM 885 O O . PHE A 1 116 ? 3.809 -1.838 5.148 1.00 76.81 116 PHE A O 1
ATOM 892 N N . LEU A 1 117 ? 2.571 -1.178 3.392 1.00 77.62 117 LEU A N 1
ATOM 893 C CA . LEU A 1 117 ? 3.460 -1.615 2.316 1.00 77.62 117 LEU A CA 1
ATOM 894 C C . LEU A 1 117 ? 4.724 -0.762 2.153 1.00 77.62 117 LEU A C 1
ATOM 896 O O . LEU A 1 117 ? 5.604 -1.113 1.375 1.00 77.62 117 LEU A O 1
ATOM 900 N N . SER A 1 118 ? 4.802 0.380 2.834 1.00 75.50 118 SER A N 1
ATOM 901 C CA . SER A 1 118 ? 5.899 1.337 2.702 1.00 75.50 118 SER A CA 1
ATOM 902 C C . SER A 1 118 ? 6.296 1.891 4.060 1.00 75.50 118 SER A C 1
ATOM 904 O O . SER A 1 118 ? 5.433 2.258 4.859 1.00 75.50 118 SER A O 1
ATOM 906 N N . ILE A 1 119 ? 7.602 2.014 4.282 1.00 78.38 119 ILE A N 1
ATOM 907 C CA . ILE A 1 119 ? 8.174 2.577 5.503 1.00 78.38 119 ILE A CA 1
ATOM 908 C C . ILE A 1 119 ? 8.660 3.991 5.195 1.00 78.38 119 ILE A C 1
ATOM 910 O O . ILE A 1 119 ? 9.447 4.205 4.274 1.00 78.38 119 ILE A 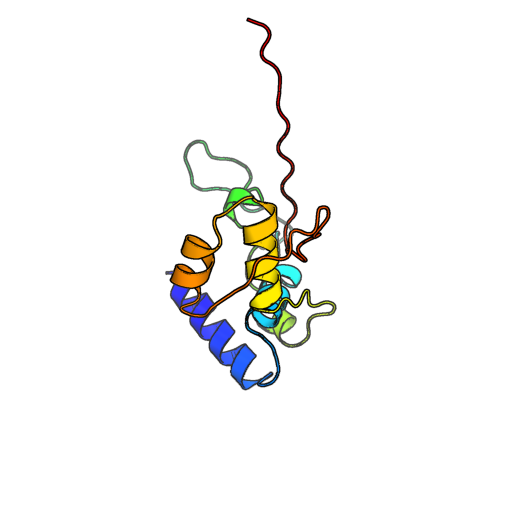O 1
ATOM 914 N N . SER A 1 120 ? 8.216 4.960 5.988 1.00 76.31 120 SER A N 1
ATOM 915 C CA . SER A 1 120 ? 8.734 6.326 5.956 1.00 76.31 120 SER A CA 1
ATOM 916 C C . SER A 1 120 ? 9.268 6.682 7.336 1.00 76.31 120 SER A C 1
ATOM 918 O O . SER A 1 120 ? 8.561 6.547 8.331 1.00 76.31 120 SER A O 1
ATOM 920 N N . VAL A 1 121 ? 10.523 7.128 7.399 1.00 78.56 121 VAL A N 1
ATOM 921 C CA . VAL A 1 121 ? 11.176 7.527 8.651 1.00 78.56 121 VAL A CA 1
ATOM 922 C C . VAL A 1 121 ? 11.353 9.038 8.647 1.00 78.56 121 VAL A C 1
ATOM 924 O O . VAL A 1 121 ? 12.109 9.580 7.841 1.00 78.56 121 VAL A O 1
ATOM 927 N N . LEU A 1 122 ? 10.661 9.724 9.557 1.00 76.06 122 LEU A N 1
ATOM 928 C CA . LEU A 1 122 ? 10.830 11.158 9.754 1.00 76.06 122 LEU A CA 1
ATOM 929 C C . LEU A 1 122 ? 11.989 11.406 10.728 1.00 76.06 122 LEU A C 1
ATOM 931 O O . LEU A 1 122 ? 11.904 11.078 11.910 1.00 76.06 122 LEU A O 1
ATOM 935 N N . VAL A 1 123 ? 13.075 12.007 10.241 1.00 78.75 123 VAL A N 1
ATOM 936 C CA . VAL A 1 123 ? 14.220 12.383 11.080 1.00 78.75 123 VAL A CA 1
ATOM 937 C C . VAL A 1 123 ? 14.087 13.848 11.490 1.00 78.75 123 VAL A C 1
ATOM 939 O O . VAL A 1 123 ? 14.325 14.754 10.692 1.00 78.75 123 VAL A O 1
ATOM 942 N N . LEU A 1 124 ? 13.736 14.092 12.755 1.00 72.56 124 LEU A N 1
ATOM 943 C CA . LEU A 1 124 ? 13.711 15.441 13.322 1.00 72.56 124 LEU A CA 1
ATOM 944 C C . LEU A 1 124 ? 15.143 15.926 13.583 1.00 72.56 124 LEU A C 1
ATOM 946 O O . LEU A 1 124 ? 15.790 15.518 14.548 1.00 72.56 124 LEU A O 1
ATOM 950 N N . ARG A 1 125 ? 15.647 16.837 12.744 1.00 70.12 125 ARG A N 1
ATOM 951 C CA . ARG A 1 125 ? 16.865 17.595 13.058 1.00 70.12 125 ARG A CA 1
ATOM 952 C C . ARG A 1 125 ? 16.492 18.793 13.922 1.00 70.12 125 ARG A C 1
ATOM 954 O O . ARG A 1 125 ? 15.842 19.723 13.457 1.00 70.12 125 ARG A O 1
ATOM 961 N N . LYS A 1 126 ? 16.919 18.775 15.186 1.00 61.09 126 LYS A N 1
ATOM 962 C CA . LYS A 1 126 ? 16.793 19.922 16.089 1.00 61.09 126 LYS A CA 1
ATOM 963 C C . LYS A 1 126 ? 17.734 21.022 15.590 1.00 61.09 126 LYS A C 1
ATOM 965 O O . LYS A 1 126 ? 18.940 20.948 15.811 1.00 61.09 126 LYS A O 1
ATOM 970 N N . ILE A 1 127 ? 17.192 22.006 14.877 1.00 61.84 127 ILE A N 1
ATOM 971 C CA . ILE A 1 127 ? 17.926 23.224 14.529 1.00 61.84 127 ILE A CA 1
ATOM 972 C C . ILE A 1 127 ? 18.114 23.979 15.844 1.00 61.84 127 ILE A C 1
ATOM 974 O O . ILE A 1 127 ? 17.158 24.495 16.420 1.00 61.84 127 ILE A O 1
ATOM 978 N N . ARG A 1 128 ? 19.336 23.947 16.376 1.00 53.22 128 ARG A N 1
ATOM 979 C CA . ARG A 1 128 ? 19.729 24.789 17.502 1.00 53.22 128 ARG A CA 1
ATOM 980 C C . ARG A 1 128 ? 19.936 26.190 16.915 1.00 53.22 128 ARG A C 1
ATOM 982 O O . ARG A 1 128 ? 20.937 26.405 16.239 1.00 53.22 128 ARG A O 1
ATOM 989 N N . VAL A 1 129 ? 18.922 27.044 17.064 1.00 58.50 129 VAL A N 1
ATOM 990 C CA . VAL A 1 129 ? 19.024 28.496 16.833 1.00 58.50 129 VAL A CA 1
ATOM 991 C C . VAL A 1 129 ? 19.878 29.102 17.938 1.00 58.50 129 VAL A C 1
ATOM 993 O O . VAL A 1 129 ? 19.736 28.626 19.090 1.00 58.50 129 VAL A O 1
#

Organism: NCBI:txid185542

Radius of gyration: 18.27 Å; chains: 1; bounding box: 40×43×42 Å

Foldseek 3Di:
DVVVVVVVLLVVLCVLPVPDDPQQLVQLFLQPADCADDPRHGDWDPDPPIDRDDCVRAPSHHGDSVSSNPDPDGQDDDPLLVLQVCVLVVDDQVVSCVVVVHRRDHDNDPDRPRSDNDDDDDDDDPPPD

InterPro domains:
  IPR000209 Peptidase S8/S53 domain [PF00082] (1-39)
  IPR036852 Peptidase S8/S53 domain superfamily [G3DSA:3.40.50.200] (1-82)
  IPR036852 Peptidase S8/S53 domain superfamily [SSF52743] (1-96)
  IPR045051 Subtilisin-like protease [PTHR10795] (1-114)

pLDDT: mean 85.17, std 10.54, range [53.22, 97.5]

Sequence (129 aa):
MACPHISGIVALLKAIHPGWSLSAIKSALVTTASAKYGYDQCATAEGAPHKKADPFDYGGGHVDPNKAIVPDLIYDMNVEDYALFLCSMDYNETAISWLYRAQTPCRKQNNFPANFLSISVLVLRKIRV

Secondary structure (DSSP, 8-state):
-HHHHHHHHHHHHHHH-TT--HHHHHHHHHHS-BSEETTTEEPEE-SSSPEE--HHHHTT-B--HHHHHS-S------HHHHHHHHHHTT--HHHHHHHHTS-------TT-----S------------